Protein AF-A0A8S2RR11-F1 (afdb_monomer)

Structure (mmCIF, N/CA/C/O backbone):
data_AF-A0A8S2RR11-F1
#
_entry.id   AF-A0A8S2RR11-F1
#
loop_
_atom_site.group_PDB
_atom_site.id
_atom_site.type_symbol
_atom_site.label_atom_id
_atom_site.label_alt_id
_atom_site.label_comp_id
_atom_site.label_asym_id
_atom_site.label_entity_id
_atom_site.label_seq_id
_atom_site.pdbx_PDB_ins_code
_atom_site.Cartn_x
_atom_site.Cartn_y
_atom_site.Cartn_z
_atom_site.occupancy
_atom_site.B_iso_or_equiv
_atom_site.auth_seq_id
_atom_site.auth_comp_id
_atom_site.auth_asym_id
_atom_site.auth_atom_id
_atom_site.pdbx_PDB_model_num
ATOM 1 N N . LYS A 1 1 ? 20.156 0.792 -30.954 1.00 42.72 1 LYS A N 1
ATOM 2 C CA . LYS A 1 1 ? 20.004 1.890 -29.959 1.00 42.72 1 LYS A CA 1
ATOM 3 C C . LYS A 1 1 ? 18.724 1.820 -29.099 1.00 42.72 1 LYS A C 1
ATOM 5 O O . LYS A 1 1 ? 18.570 2.673 -28.245 1.00 42.72 1 LYS A O 1
ATOM 10 N N . LYS A 1 2 ? 17.840 0.814 -29.244 1.00 35.22 2 LYS A N 1
ATOM 11 C CA . LYS A 1 2 ? 16.659 0.629 -28.365 1.00 35.22 2 LYS A CA 1
ATOM 12 C C . LYS A 1 2 ? 16.935 -0.157 -27.069 1.00 35.22 2 LYS A C 1
ATOM 14 O O . LYS A 1 2 ? 16.093 -0.167 -26.188 1.00 35.22 2 LYS A O 1
ATOM 19 N N . GLN A 1 3 ? 18.097 -0.800 -26.960 1.00 29.73 3 GLN A N 1
ATOM 20 C CA . GLN A 1 3 ? 18.392 -1.743 -25.876 1.00 29.73 3 GLN A CA 1
ATOM 21 C C . GLN A 1 3 ? 19.057 -1.080 -24.659 1.00 29.73 3 GLN A C 1
ATOM 23 O O . GLN A 1 3 ? 18.689 -1.390 -23.538 1.00 29.73 3 GLN A O 1
ATOM 28 N N . VAL A 1 4 ? 19.922 -0.083 -24.878 1.00 40.75 4 VAL A N 1
ATOM 29 C CA . VAL A 1 4 ? 20.589 0.671 -23.793 1.00 40.75 4 VAL A CA 1
ATOM 30 C C . VAL A 1 4 ? 19.602 1.572 -23.035 1.00 40.75 4 VAL A C 1
ATOM 32 O O . VAL A 1 4 ? 19.634 1.646 -21.818 1.00 40.75 4 VAL A O 1
ATOM 35 N N . PHE A 1 5 ? 18.626 2.164 -23.735 1.00 34.09 5 PHE A N 1
ATOM 36 C CA . PHE A 1 5 ? 17.611 3.023 -23.108 1.00 34.09 5 PHE A CA 1
ATOM 37 C C . PHE A 1 5 ? 16.686 2.258 -22.146 1.00 34.09 5 PHE A C 1
ATOM 39 O O . PHE A 1 5 ? 16.088 2.858 -21.264 1.00 34.09 5 PHE A O 1
ATOM 46 N N . CYS A 1 6 ? 16.542 0.941 -22.326 1.00 37.56 6 CYS A N 1
ATOM 47 C CA . CYS A 1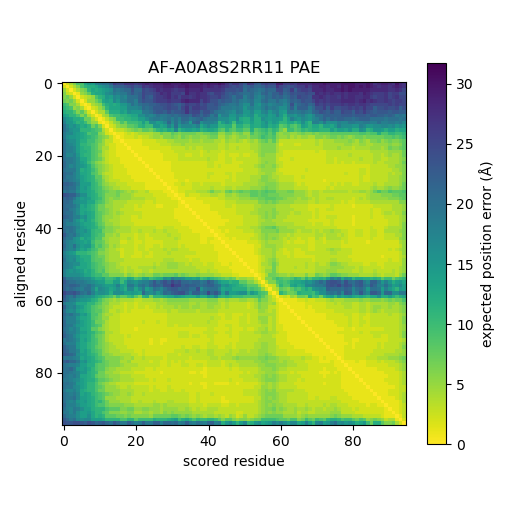 6 ? 15.672 0.118 -21.491 1.00 37.56 6 CYS A CA 1
ATOM 48 C C . CYS A 1 6 ? 16.349 -0.294 -20.174 1.00 37.56 6 CYS A C 1
ATOM 50 O O . CYS A 1 6 ? 15.646 -0.511 -19.194 1.00 37.56 6 CYS A O 1
ATOM 52 N N . GLU A 1 7 ? 17.684 -0.378 -20.143 1.00 42.00 7 GLU A N 1
ATOM 53 C CA . GLU A 1 7 ? 18.452 -0.701 -18.932 1.00 42.00 7 GLU A CA 1
ATOM 54 C C . GLU A 1 7 ? 18.602 0.531 -18.020 1.00 42.00 7 GLU A C 1
ATOM 56 O O . GLU A 1 7 ? 18.362 0.418 -16.821 1.00 42.00 7 GLU A O 1
ATOM 61 N N . ASP A 1 8 ? 18.831 1.725 -18.581 1.00 44.56 8 ASP A N 1
ATOM 62 C CA . ASP A 1 8 ? 18.872 2.979 -17.802 1.00 44.56 8 ASP A CA 1
ATOM 63 C C . ASP A 1 8 ? 17.481 3.403 -17.277 1.00 44.56 8 ASP A C 1
ATOM 65 O O . ASP A 1 8 ? 17.337 3.946 -16.178 1.00 44.56 8 ASP A O 1
ATOM 69 N N . LEU A 1 9 ? 16.414 3.128 -18.040 1.00 46.06 9 LEU A N 1
ATOM 70 C CA . LEU A 1 9 ? 15.035 3.414 -17.623 1.00 46.06 9 LEU A CA 1
ATOM 71 C C . LEU A 1 9 ? 14.577 2.492 -16.478 1.00 46.06 9 LEU A C 1
ATOM 73 O O . LEU A 1 9 ? 13.767 2.893 -15.641 1.00 46.06 9 LEU A O 1
ATOM 77 N N . HIS A 1 10 ? 15.123 1.275 -16.408 1.00 52.03 10 HIS A N 1
ATOM 78 C CA . HIS A 1 10 ? 14.782 0.263 -15.405 1.00 52.03 10 HIS A CA 1
ATOM 79 C C . HIS A 1 10 ? 15.233 0.650 -13.988 1.00 52.03 10 HIS A C 1
ATOM 81 O O . HIS A 1 10 ? 14.472 0.505 -13.024 1.00 52.03 10 HIS A O 1
ATOM 87 N N . GLU A 1 11 ? 16.427 1.229 -13.856 1.00 50.22 11 GLU A N 1
ATOM 88 C CA . GLU A 1 11 ? 16.931 1.744 -12.577 1.00 50.22 11 GLU A CA 1
ATOM 89 C C . GLU A 1 11 ? 16.163 2.993 -12.124 1.00 50.22 11 GLU A C 1
ATOM 91 O O . GLU A 1 11 ? 15.759 3.095 -10.962 1.00 50.22 11 GLU A O 1
ATOM 96 N N . CYS A 1 12 ? 15.863 3.910 -13.049 1.00 51.88 12 CYS A N 1
ATOM 97 C CA . CYS A 1 12 ? 15.132 5.139 -12.741 1.00 51.88 12 CYS A CA 1
ATOM 98 C C . CYS A 1 12 ? 13.690 4.862 -12.268 1.00 51.88 12 CYS A C 1
ATOM 100 O O . CYS A 1 12 ? 13.210 5.492 -11.319 1.00 51.88 12 CYS A O 1
ATOM 102 N N . CYS A 1 13 ? 13.017 3.872 -12.869 1.00 63.44 13 CYS A N 1
ATOM 103 C CA . CYS A 1 13 ? 11.708 3.401 -12.410 1.00 63.44 13 CYS A CA 1
ATOM 104 C C . CYS A 1 13 ? 11.765 2.849 -10.979 1.00 63.44 13 CYS A C 1
ATOM 106 O O . CYS A 1 13 ? 10.842 3.081 -10.197 1.00 63.44 13 CYS A O 1
ATOM 108 N N . SER A 1 14 ? 12.854 2.173 -10.606 1.00 66.06 14 SER A N 1
ATOM 109 C CA . SER A 1 14 ? 12.998 1.567 -9.279 1.00 66.06 14 SER A CA 1
ATOM 110 C C . SER A 1 14 ? 13.100 2.628 -8.175 1.00 66.06 14 SER A C 1
ATOM 112 O O . SER A 1 14 ? 12.408 2.529 -7.160 1.00 66.06 14 SER A O 1
ATOM 114 N N . PHE A 1 15 ? 13.874 3.701 -8.383 1.00 72.88 15 PHE A N 1
ATOM 115 C CA . PHE A 1 15 ? 13.948 4.818 -7.428 1.00 72.88 15 PHE A CA 1
ATOM 116 C C . PHE A 1 15 ? 12.629 5.590 -7.309 1.00 72.88 15 PHE A C 1
ATOM 118 O O . PHE A 1 15 ? 12.227 5.944 -6.198 1.00 72.88 15 PHE A O 1
ATOM 125 N N . ALA A 1 16 ? 11.927 5.810 -8.424 1.00 77.81 16 ALA A N 1
ATOM 126 C CA . ALA A 1 16 ? 10.614 6.450 -8.414 1.00 77.81 16 ALA A CA 1
ATOM 127 C C . ALA A 1 16 ? 9.579 5.620 -7.631 1.00 77.81 16 ALA A C 1
ATOM 129 O O . ALA A 1 16 ? 8.846 6.170 -6.808 1.00 77.81 16 ALA A O 1
ATOM 130 N N . CYS A 1 17 ? 9.575 4.293 -7.808 1.00 81.94 17 CYS A N 1
ATOM 131 C CA . CYS A 1 17 ? 8.702 3.388 -7.056 1.00 81.94 17 CYS A CA 1
ATOM 132 C C . CYS A 1 17 ? 9.002 3.413 -5.553 1.00 81.94 17 CYS A C 1
ATOM 134 O O . CYS A 1 17 ? 8.085 3.490 -4.738 1.00 81.94 17 CYS A O 1
ATOM 136 N N . LEU A 1 18 ? 10.282 3.409 -5.171 1.00 84.94 18 LEU A N 1
ATOM 137 C CA . LEU A 1 18 ? 10.685 3.534 -3.767 1.00 84.94 18 LEU A CA 1
ATOM 138 C C . LEU A 1 18 ? 10.249 4.877 -3.167 1.00 84.94 18 LEU A C 1
ATOM 140 O O . LEU A 1 18 ? 9.784 4.919 -2.028 1.00 84.94 18 LEU A O 1
ATOM 144 N N . GLY A 1 19 ? 10.367 5.967 -3.927 1.00 87.00 19 GLY A N 1
ATOM 145 C CA . GLY A 1 19 ? 9.862 7.282 -3.536 1.00 87.00 19 GLY A CA 1
ATOM 146 C C . GLY A 1 19 ? 8.349 7.275 -3.310 1.00 87.00 19 GLY A C 1
ATOM 147 O O . GLY A 1 19 ? 7.885 7.734 -2.267 1.00 87.00 19 GLY A O 1
ATOM 148 N N . ALA A 1 20 ? 7.593 6.685 -4.238 1.00 87.75 20 ALA A N 1
ATOM 149 C CA . ALA A 1 20 ? 6.144 6.548 -4.132 1.00 87.75 20 ALA A CA 1
ATOM 150 C C . ALA A 1 20 ? 5.723 5.701 -2.918 1.00 87.75 20 ALA A C 1
ATOM 152 O O . ALA A 1 20 ? 4.843 6.118 -2.171 1.00 87.75 20 ALA A O 1
ATOM 153 N N . LEU A 1 21 ? 6.388 4.569 -2.657 1.00 90.25 21 LEU A N 1
ATOM 154 C CA . LEU A 1 21 ? 6.129 3.728 -1.479 1.00 90.25 21 LEU A CA 1
ATOM 155 C C . LEU A 1 21 ? 6.387 4.478 -0.168 1.00 90.25 21 LEU A C 1
ATOM 157 O O . LEU A 1 21 ? 5.569 4.437 0.752 1.00 90.25 21 LEU A O 1
ATOM 161 N N . ARG A 1 22 ? 7.503 5.214 -0.087 1.00 90.31 22 ARG A N 1
ATOM 162 C CA . ARG A 1 22 ? 7.833 6.045 1.082 1.00 90.31 22 ARG A CA 1
ATOM 163 C C . ARG A 1 22 ? 6.810 7.155 1.286 1.00 90.31 22 ARG A C 1
ATOM 165 O O . ARG A 1 22 ? 6.415 7.412 2.421 1.00 90.31 22 ARG A O 1
ATOM 172 N N . PHE A 1 23 ? 6.380 7.800 0.205 1.00 90.38 23 PHE A N 1
ATOM 173 C CA . PHE A 1 23 ? 5.347 8.826 0.253 1.00 90.38 23 PHE A CA 1
ATOM 174 C C . PHE A 1 23 ? 4.012 8.243 0.725 1.00 90.38 23 PHE A C 1
ATOM 176 O O . PHE A 1 23 ? 3.423 8.759 1.672 1.00 90.38 23 PHE A O 1
ATOM 183 N N . LEU A 1 24 ? 3.588 7.116 0.152 1.00 91.31 24 LEU A N 1
ATOM 184 C CA . LEU A 1 24 ? 2.360 6.426 0.533 1.00 91.31 24 LEU A CA 1
ATOM 185 C C . LEU A 1 24 ? 2.373 6.041 2.017 1.00 91.31 24 LEU A C 1
ATOM 187 O O . LEU A 1 24 ? 1.412 6.323 2.725 1.00 91.31 24 LEU A O 1
ATOM 191 N N . ARG A 1 25 ? 3.497 5.519 2.528 1.00 93.00 25 ARG A N 1
ATOM 192 C CA . ARG A 1 25 ? 3.677 5.246 3.964 1.00 93.00 25 ARG A CA 1
ATOM 193 C C . ARG A 1 25 ? 3.448 6.493 4.820 1.00 93.00 25 ARG A C 1
ATOM 195 O O . ARG A 1 25 ? 2.791 6.411 5.854 1.00 93.00 25 ARG A O 1
ATOM 202 N N . LYS A 1 26 ? 3.992 7.647 4.415 1.00 93.81 26 LYS A N 1
ATOM 203 C CA . LYS A 1 26 ? 3.804 8.907 5.151 1.00 93.81 26 LYS A CA 1
ATOM 204 C C . LYS A 1 26 ? 2.343 9.341 5.164 1.00 93.81 26 LYS A C 1
ATOM 206 O O . LYS A 1 26 ? 1.877 9.742 6.222 1.00 93.81 26 LYS A O 1
ATOM 211 N N . ILE A 1 27 ? 1.638 9.208 4.041 1.00 92.56 27 ILE A N 1
ATOM 212 C CA . ILE A 1 27 ? 0.209 9.527 3.943 1.00 92.56 27 ILE A CA 1
ATOM 213 C C . ILE A 1 27 ? -0.628 8.610 4.838 1.00 92.56 27 ILE A C 1
ATOM 215 O O . ILE A 1 27 ? -1.422 9.108 5.628 1.00 92.56 27 ILE A O 1
ATOM 219 N N . VAL A 1 28 ? -0.403 7.293 4.790 1.00 92.06 28 VAL A N 1
ATOM 220 C CA . VAL A 1 28 ? -1.094 6.340 5.680 1.00 92.06 28 VAL A CA 1
ATOM 221 C C . VAL A 1 28 ? -0.820 6.672 7.153 1.00 92.06 28 VAL A C 1
ATOM 223 O O . VAL A 1 28 ? -1.725 6.627 7.983 1.00 92.06 28 VAL A O 1
ATOM 226 N N . GLY A 1 29 ? 0.407 7.091 7.481 1.00 92.06 29 GLY A N 1
ATOM 227 C CA . GLY A 1 29 ? 0.793 7.497 8.834 1.00 92.06 29 GLY A CA 1
ATOM 228 C C . GLY A 1 29 ? 0.134 8.780 9.350 1.00 92.06 29 GLY A C 1
ATOM 229 O O . GLY A 1 29 ? 0.224 9.047 10.546 1.00 92.06 29 GLY A O 1
ATOM 230 N N . LEU A 1 30 ? -0.549 9.555 8.496 1.00 91.88 30 LEU A N 1
ATOM 231 C CA . LEU A 1 30 ? -1.379 10.686 8.933 1.00 91.88 30 LEU A CA 1
ATOM 232 C C . LEU A 1 30 ? -2.680 10.228 9.609 1.00 91.88 30 LEU A C 1
ATOM 234 O O . LEU A 1 30 ? -3.318 11.038 10.275 1.00 91.88 30 LEU A O 1
ATOM 238 N N . LYS A 1 31 ? -3.060 8.949 9.456 1.00 85.31 31 LYS A N 1
ATOM 239 C CA . LYS A 1 31 ? -4.268 8.339 10.044 1.00 85.31 31 LYS A CA 1
ATOM 240 C C . LYS A 1 31 ? -5.574 9.057 9.685 1.00 85.31 31 LYS A C 1
ATOM 242 O O . LYS A 1 31 ? -6.548 8.985 10.428 1.00 85.31 31 LYS A O 1
ATOM 247 N N . ASP A 1 32 ? -5.601 9.728 8.538 1.00 91.38 32 ASP A N 1
ATOM 248 C CA . ASP A 1 32 ? -6.788 10.409 8.028 1.00 91.38 32 ASP A CA 1
ATOM 249 C C . ASP A 1 32 ? -7.561 9.481 7.080 1.00 91.38 32 ASP A C 1
ATOM 251 O O . ASP A 1 32 ? -7.032 8.976 6.082 1.00 91.38 32 ASP A O 1
ATOM 255 N N . GLU A 1 33 ? -8.836 9.268 7.385 1.00 90.69 33 GLU A N 1
ATOM 256 C CA . GLU A 1 33 ? -9.730 8.426 6.595 1.00 90.69 33 GLU A CA 1
ATOM 257 C C . GLU A 1 33 ? -9.925 8.946 5.163 1.00 90.69 33 GLU A C 1
ATOM 259 O O . GLU A 1 33 ? -10.004 8.151 4.225 1.00 90.69 33 GLU A O 1
ATOM 264 N N . GLN A 1 34 ? -9.919 10.264 4.955 1.00 92.38 34 GLN A N 1
ATOM 265 C CA . GLN A 1 34 ? -10.110 10.867 3.635 1.00 92.38 34 GLN A CA 1
ATOM 266 C C . GLN A 1 34 ? -8.954 10.524 2.695 1.00 92.38 34 GLN A C 1
ATOM 268 O O . GLN A 1 34 ? -9.178 10.269 1.507 1.00 92.38 34 GLN A O 1
ATOM 273 N N . TYR A 1 35 ? -7.726 10.451 3.218 1.00 93.06 35 TYR A N 1
ATOM 274 C CA . TYR A 1 35 ? -6.577 9.999 2.435 1.00 93.06 35 TYR A CA 1
ATOM 275 C C . TYR A 1 35 ? -6.653 8.503 2.130 1.00 93.06 35 TYR A C 1
ATOM 277 O O . TYR A 1 35 ? -6.381 8.108 0.997 1.00 93.06 35 TYR A O 1
ATOM 285 N N . ASN A 1 36 ? -7.092 7.675 3.081 1.00 92.44 36 ASN A N 1
ATOM 286 C CA . ASN A 1 36 ? -7.283 6.241 2.842 1.00 92.44 36 ASN A CA 1
ATOM 287 C C . ASN A 1 36 ? -8.333 5.988 1.748 1.00 92.44 36 ASN A C 1
ATOM 289 O O . ASN A 1 36 ? -8.104 5.206 0.824 1.00 92.44 36 ASN A O 1
ATOM 293 N N . LEU A 1 37 ? -9.451 6.714 1.789 1.00 93.81 37 LEU A N 1
ATOM 294 C CA . LEU A 1 37 ? -10.473 6.672 0.745 1.00 93.81 37 LEU A CA 1
ATOM 295 C C . LEU A 1 37 ? -9.940 7.172 -0.599 1.00 93.81 37 LEU A C 1
ATOM 297 O O . LEU A 1 37 ? -10.279 6.604 -1.634 1.00 93.81 37 LEU A O 1
ATOM 301 N N . ALA A 1 38 ? -9.100 8.209 -0.610 1.00 93.19 38 ALA A N 1
ATOM 302 C CA . ALA A 1 38 ? -8.472 8.698 -1.834 1.00 93.19 38 ALA A CA 1
ATOM 303 C C . ALA A 1 38 ? -7.510 7.667 -2.446 1.00 93.19 38 ALA A C 1
ATOM 305 O O . ALA A 1 38 ? -7.497 7.515 -3.667 1.00 93.19 38 ALA A O 1
ATOM 306 N N . ILE A 1 39 ? -6.754 6.932 -1.622 1.00 92.06 39 ILE A N 1
ATOM 307 C CA . ILE A 1 39 ? -5.874 5.840 -2.070 1.00 92.06 39 ILE A CA 1
ATOM 308 C C . ILE A 1 39 ? -6.686 4.754 -2.782 1.00 92.06 39 ILE A C 1
ATOM 310 O O . ILE A 1 39 ? -6.308 4.327 -3.873 1.00 92.06 39 ILE A O 1
ATOM 314 N N . VAL A 1 40 ? -7.815 4.350 -2.191 1.00 94.00 40 VAL A N 1
ATOM 315 C CA . VAL A 1 40 ? -8.731 3.347 -2.755 1.00 94.00 40 VAL A CA 1
ATOM 316 C C . VAL A 1 40 ? -9.383 3.852 -4.042 1.00 94.00 40 VAL A C 1
ATOM 318 O O . VAL A 1 40 ? -9.312 3.194 -5.077 1.00 94.00 40 VAL A O 1
ATOM 321 N N . ARG A 1 41 ? -9.986 5.047 -4.007 1.00 93.44 41 ARG A N 1
ATOM 322 C CA . ARG A 1 41 ? -10.719 5.632 -5.145 1.00 93.44 41 ARG A CA 1
ATOM 323 C C . ARG A 1 41 ? -9.843 5.825 -6.375 1.00 93.44 41 ARG A C 1
ATOM 325 O O . ARG A 1 41 ? -10.301 5.587 -7.486 1.00 93.44 41 ARG A O 1
ATOM 332 N N . ASN A 1 42 ? -8.604 6.268 -6.176 1.00 92.19 42 ASN A N 1
ATOM 333 C CA . ASN A 1 42 ? -7.670 6.529 -7.268 1.00 92.19 42 ASN A CA 1
ATOM 334 C C . ASN A 1 42 ? -6.755 5.338 -7.579 1.00 92.19 42 ASN A C 1
ATOM 336 O O . ASN A 1 42 ? -5.869 5.462 -8.422 1.00 92.19 42 ASN A O 1
ATOM 340 N N . ASN A 1 43 ? -6.948 4.206 -6.898 1.00 91.00 43 ASN A N 1
ATOM 341 C CA . ASN A 1 43 ? -6.194 2.979 -7.103 1.00 91.00 43 ASN A CA 1
ATOM 342 C C . ASN A 1 43 ? -4.664 3.174 -7.083 1.00 91.00 43 ASN A C 1
ATOM 344 O O . ASN A 1 43 ? -3.937 2.763 -7.989 1.00 91.00 43 ASN A O 1
ATOM 348 N N . TYR A 1 44 ? -4.144 3.820 -6.037 1.00 89.38 44 TYR A N 1
ATOM 349 C CA . TYR A 1 44 ? -2.708 4.126 -5.966 1.00 89.38 44 TYR A CA 1
ATOM 350 C C . TYR A 1 44 ? -1.812 2.893 -5.768 1.00 89.38 44 TYR A C 1
ATOM 352 O O . TYR A 1 44 ? -0.602 2.986 -5.970 1.00 89.38 44 TYR A O 1
ATOM 360 N N . PHE A 1 45 ? -2.383 1.733 -5.431 1.00 90.00 45 PHE A N 1
ATOM 361 C CA . PHE A 1 45 ? -1.645 0.471 -5.358 1.00 90.00 45 PHE A CA 1
ATOM 362 C C . PHE A 1 45 ? -1.377 -0.158 -6.733 1.00 90.00 45 PHE A C 1
ATOM 364 O O . PHE A 1 45 ? -0.335 -0.792 -6.893 1.00 90.00 45 PHE A O 1
ATOM 371 N N . ALA A 1 46 ? -2.231 0.058 -7.741 1.00 89.56 46 ALA A N 1
ATOM 372 C CA . ALA A 1 46 ? -2.040 -0.496 -9.086 1.00 89.56 46 ALA A CA 1
ATOM 373 C C . ALA A 1 46 ? -0.649 -0.234 -9.699 1.00 89.56 46 ALA A C 1
ATOM 375 O O . ALA A 1 46 ? 0.027 -1.206 -10.035 1.00 89.56 46 ALA A O 1
ATOM 376 N N 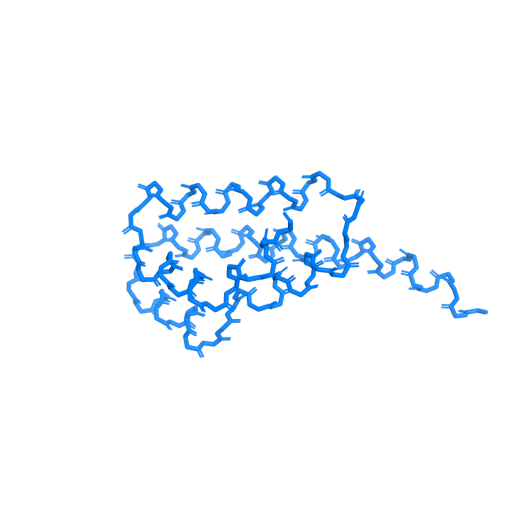. PRO A 1 47 ? -0.142 1.015 -9.789 1.00 86.25 47 PRO A N 1
ATOM 377 C CA . PRO A 1 47 ? 1.169 1.266 -10.393 1.00 86.25 47 PRO A CA 1
ATOM 378 C C . PRO A 1 47 ? 2.326 0.615 -9.620 1.00 86.25 47 PRO A C 1
ATOM 380 O O . PRO A 1 47 ? 3.352 0.272 -10.212 1.00 86.25 47 PRO A O 1
ATOM 383 N N . ILE A 1 48 ? 2.168 0.411 -8.308 1.00 84.62 48 ILE A N 1
ATOM 384 C CA . ILE A 1 48 ? 3.148 -0.286 -7.468 1.00 84.62 48 ILE A CA 1
ATOM 385 C C . ILE A 1 48 ? 3.148 -1.782 -7.806 1.00 84.62 48 ILE A C 1
ATOM 387 O O . ILE A 1 48 ? 4.214 -2.363 -8.011 1.00 84.62 48 ILE A O 1
ATOM 391 N N . VAL A 1 49 ? 1.966 -2.396 -7.903 1.00 86.75 49 VAL A N 1
ATOM 392 C CA . VAL A 1 49 ? 1.813 -3.819 -8.242 1.00 86.75 49 VAL A CA 1
ATOM 393 C C . VAL A 1 49 ? 2.253 -4.097 -9.678 1.00 86.75 49 VAL A C 1
ATOM 395 O O . VAL A 1 49 ? 2.957 -5.073 -9.922 1.00 86.75 49 VAL A O 1
ATOM 398 N N . ASP A 1 50 ? 1.936 -3.227 -10.632 1.00 85.00 50 ASP A N 1
ATOM 399 C CA . ASP A 1 50 ? 2.403 -3.363 -12.016 1.00 85.00 50 ASP A CA 1
ATOM 400 C C . ASP A 1 50 ? 3.927 -3.271 -12.110 1.00 85.00 50 ASP A C 1
ATOM 402 O O . ASP A 1 50 ? 4.566 -4.086 -12.782 1.00 85.00 50 ASP A O 1
ATOM 406 N N . SER A 1 51 ? 4.526 -2.346 -11.357 1.00 79.31 51 SER A N 1
ATOM 407 C CA . SER A 1 51 ? 5.980 -2.252 -11.236 1.00 79.31 51 SER A CA 1
ATOM 408 C C . SER A 1 51 ? 6.571 -3.501 -10.584 1.00 79.31 51 SER A C 1
ATOM 410 O O . SER A 1 51 ? 7.609 -3.984 -11.024 1.00 79.31 51 SER A O 1
ATOM 412 N N . PHE A 1 52 ? 5.917 -4.084 -9.582 1.00 78.62 52 PHE A N 1
ATOM 413 C CA . PHE A 1 52 ? 6.346 -5.352 -8.991 1.00 78.62 52 PHE A CA 1
ATOM 414 C C . PHE A 1 52 ? 6.301 -6.503 -10.017 1.00 78.62 52 PHE A C 1
ATOM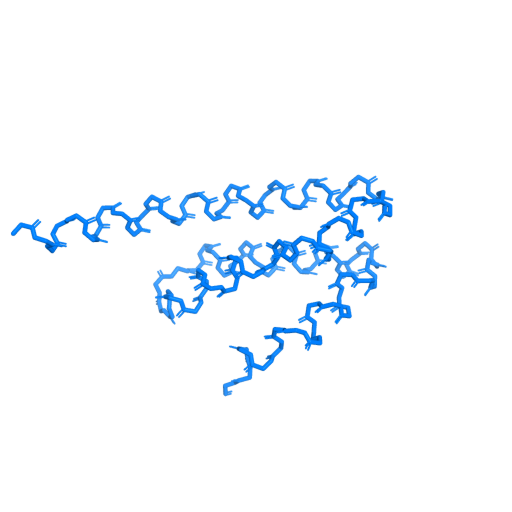 416 O O . PHE A 1 52 ? 7.298 -7.204 -10.211 1.00 78.62 52 PHE A O 1
ATOM 423 N N . LYS A 1 53 ? 5.193 -6.644 -10.758 1.00 80.00 53 LYS A N 1
ATOM 424 C CA . LYS A 1 53 ? 4.994 -7.685 -11.785 1.00 80.00 53 LYS A CA 1
ATOM 425 C C . LYS A 1 53 ? 5.973 -7.577 -12.948 1.00 80.00 53 LYS A C 1
ATOM 427 O O . LYS A 1 53 ? 6.433 -8.602 -13.448 1.00 80.00 53 LYS A O 1
ATOM 432 N N . ALA A 1 54 ? 6.310 -6.362 -13.374 1.00 76.50 54 ALA A N 1
ATOM 433 C CA . ALA A 1 54 ? 7.288 -6.132 -14.435 1.00 76.50 54 ALA A CA 1
ATOM 434 C C . ALA A 1 54 ? 8.708 -6.583 -14.039 1.00 76.50 54 ALA A C 1
ATOM 436 O O . ALA A 1 54 ? 9.541 -6.849 -14.903 1.00 76.50 54 ALA A O 1
ATOM 437 N N . ASN A 1 55 ? 8.985 -6.713 -12.737 1.00 69.81 55 ASN A N 1
ATOM 438 C CA . ASN A 1 55 ? 10.339 -6.783 -12.189 1.00 69.81 55 ASN A CA 1
ATOM 439 C C . ASN A 1 55 ? 10.649 -8.092 -11.439 1.00 69.81 55 ASN A C 1
ATOM 441 O O . ASN A 1 55 ? 11.464 -8.099 -10.515 1.00 69.81 55 ASN A O 1
ATOM 445 N N . LYS A 1 56 ? 10.055 -9.212 -11.889 1.00 59.06 56 LYS A N 1
ATOM 446 C CA . LYS A 1 56 ? 9.935 -10.530 -11.216 1.00 59.06 56 LYS A CA 1
ATOM 447 C C . LYS A 1 56 ? 11.160 -11.145 -10.505 1.00 59.06 56 LYS A C 1
ATOM 449 O O . LYS A 1 56 ? 10.970 -12.142 -9.817 1.00 59.06 56 LYS A O 1
ATOM 454 N N . ARG A 1 57 ? 12.404 -10.662 -10.645 1.00 55.31 57 ARG A N 1
ATOM 455 C CA . ARG A 1 57 ? 13.587 -11.358 -10.076 1.00 55.31 57 ARG A CA 1
ATOM 456 C C . ARG A 1 57 ? 14.773 -10.514 -9.589 1.00 55.31 57 ARG A C 1
ATOM 458 O O . ARG A 1 57 ? 15.745 -11.117 -9.145 1.00 55.31 57 ARG A O 1
ATOM 465 N N . ARG A 1 58 ? 14.765 -9.175 -9.670 1.00 60.47 58 ARG A N 1
ATOM 466 C CA . ARG A 1 58 ? 16.022 -8.400 -9.512 1.00 60.47 58 ARG A CA 1
ATOM 467 C C . ARG A 1 58 ? 16.157 -7.492 -8.288 1.00 60.47 58 ARG A C 1
ATOM 469 O O . ARG A 1 58 ? 17.289 -7.128 -7.989 1.00 60.47 58 ARG A O 1
ATOM 476 N N . TYR A 1 59 ? 15.096 -7.178 -7.537 1.00 64.50 59 TYR A N 1
ATOM 477 C CA . TYR A 1 59 ? 15.214 -6.186 -6.457 1.00 64.50 59 TYR A CA 1
ATOM 478 C C . TYR A 1 59 ? 14.644 -6.643 -5.117 1.00 64.50 59 TYR A C 1
ATOM 480 O O . TYR A 1 59 ? 13.448 -6.561 -4.851 1.00 64.50 59 TYR A O 1
ATOM 488 N N . ASN A 1 60 ? 15.563 -7.025 -4.231 1.00 70.12 60 ASN A N 1
ATOM 489 C CA . ASN A 1 60 ? 15.331 -7.133 -2.794 1.00 70.12 60 ASN A CA 1
ATOM 490 C C . ASN A 1 60 ? 14.789 -5.821 -2.202 1.00 70.12 60 ASN A C 1
ATOM 492 O O . ASN A 1 60 ? 13.906 -5.865 -1.362 1.00 70.12 60 ASN A O 1
ATOM 496 N N . LEU A 1 61 ? 15.255 -4.661 -2.669 1.00 80.69 61 LEU A N 1
ATOM 497 C CA . LEU A 1 61 ? 14.919 -3.373 -2.068 1.00 80.69 61 LEU A CA 1
ATOM 498 C C . LEU A 1 61 ? 13.456 -2.966 -2.287 1.00 80.69 61 LEU A C 1
ATOM 500 O O . LEU A 1 61 ? 12.815 -2.512 -1.343 1.00 80.69 61 LEU A O 1
ATOM 504 N N . LEU A 1 62 ? 12.919 -3.140 -3.502 1.00 80.12 62 LEU A N 1
ATOM 505 C CA . LEU A 1 62 ? 11.509 -2.845 -3.783 1.00 80.12 62 LEU A CA 1
ATOM 506 C C . LEU A 1 62 ? 10.594 -3.802 -3.013 1.00 80.12 62 LEU A C 1
ATOM 508 O O . LEU A 1 62 ? 9.627 -3.358 -2.401 1.00 80.12 62 LEU A O 1
ATOM 512 N N . ASN A 1 63 ? 10.944 -5.091 -2.986 1.00 82.38 63 ASN A N 1
ATOM 513 C CA . ASN A 1 63 ? 10.204 -6.098 -2.231 1.00 82.38 63 ASN A CA 1
ATOM 514 C C . ASN A 1 63 ? 10.221 -5.787 -0.731 1.00 82.38 63 ASN A C 1
ATOM 516 O O . ASN A 1 63 ? 9.169 -5.781 -0.101 1.00 82.38 63 ASN A O 1
ATOM 520 N N . SER A 1 64 ? 11.388 -5.456 -0.173 1.00 86.56 64 SER A N 1
ATOM 521 C CA . SER A 1 64 ? 11.517 -5.050 1.226 1.00 86.56 64 SER A CA 1
ATOM 522 C C . SER A 1 64 ? 10.694 -3.800 1.531 1.00 86.56 64 SER A C 1
ATOM 524 O O . SER A 1 64 ? 9.994 -3.783 2.535 1.00 86.56 64 SER A O 1
ATOM 526 N N . ALA A 1 65 ? 10.713 -2.782 0.665 1.00 88.38 65 ALA A N 1
ATOM 527 C CA . ALA A 1 65 ? 9.920 -1.566 0.857 1.00 88.38 65 ALA A CA 1
ATOM 528 C C . ALA A 1 65 ? 8.404 -1.824 0.774 1.00 88.38 65 ALA A C 1
ATOM 530 O O . ALA A 1 65 ? 7.628 -1.201 1.498 1.00 88.38 65 ALA A O 1
ATOM 531 N N . LEU A 1 66 ? 7.977 -2.746 -0.093 1.00 87.81 66 LEU A N 1
ATOM 532 C CA . LEU A 1 66 ? 6.581 -3.156 -0.209 1.00 87.81 66 LEU A CA 1
ATOM 533 C C . LEU A 1 66 ? 6.119 -3.911 1.047 1.00 87.81 66 LEU A C 1
ATOM 535 O O . LEU A 1 66 ? 5.071 -3.587 1.602 1.00 87.81 66 LEU A O 1
ATOM 539 N N . ILE A 1 67 ? 6.926 -4.864 1.528 1.00 88.69 67 ILE A N 1
ATOM 540 C CA . ILE A 1 67 ? 6.676 -5.585 2.785 1.00 88.69 67 ILE A CA 1
ATOM 541 C C . ILE A 1 67 ? 6.602 -4.593 3.951 1.00 88.69 67 ILE A C 1
ATOM 543 O O . ILE A 1 67 ? 5.635 -4.619 4.704 1.00 88.69 67 ILE A O 1
ATOM 547 N N . GLU A 1 68 ? 7.558 -3.666 4.055 1.00 91.06 68 GLU A N 1
ATOM 548 C CA . GLU A 1 68 ? 7.594 -2.649 5.112 1.00 91.06 68 GLU A CA 1
ATOM 549 C C . GLU A 1 68 ? 6.339 -1.756 5.104 1.00 91.06 68 GLU A C 1
ATOM 551 O O . GLU A 1 68 ? 5.836 -1.368 6.162 1.00 91.06 68 GLU A O 1
ATOM 556 N N . LEU A 1 69 ? 5.809 -1.422 3.919 1.00 91.88 69 LEU A N 1
ATOM 557 C CA . LEU A 1 69 ? 4.555 -0.680 3.779 1.00 91.88 69 LEU A CA 1
ATOM 558 C C . LEU A 1 69 ? 3.357 -1.498 4.278 1.00 91.88 69 LEU A C 1
ATOM 560 O O . LEU A 1 69 ? 2.540 -0.970 5.032 1.00 91.88 69 LEU A O 1
ATOM 564 N N . PHE A 1 70 ? 3.238 -2.767 3.885 1.00 90.62 70 PHE A N 1
ATOM 565 C CA . PHE A 1 70 ? 2.121 -3.609 4.324 1.00 90.62 70 PHE A CA 1
ATOM 566 C C . PHE A 1 70 ? 2.186 -3.952 5.808 1.00 90.62 70 PHE A C 1
A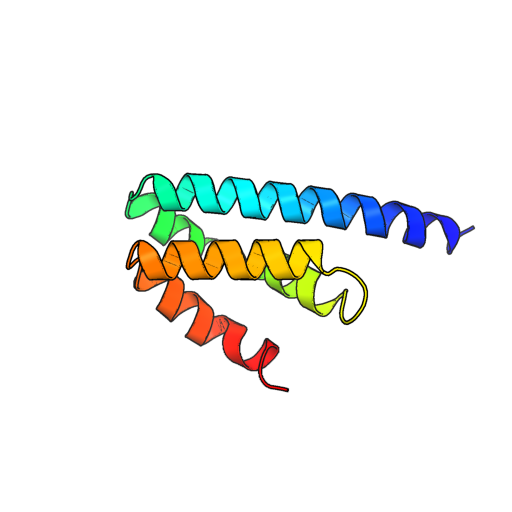TOM 568 O O . PHE A 1 70 ? 1.153 -3.956 6.476 1.00 90.62 70 PHE A O 1
ATOM 575 N N . GLU A 1 71 ? 3.380 -4.172 6.356 1.00 93.12 71 GLU A N 1
ATOM 576 C CA . GLU A 1 71 ? 3.567 -4.315 7.798 1.00 93.12 71 GLU A CA 1
ATOM 577 C C . GLU A 1 71 ? 3.116 -3.064 8.545 1.00 93.12 71 GLU A C 1
ATOM 579 O O . GLU A 1 71 ? 2.436 -3.183 9.562 1.00 93.12 71 GLU A O 1
ATOM 584 N N . PHE A 1 72 ? 3.429 -1.876 8.020 1.00 94.06 72 PHE A N 1
ATOM 585 C CA . PHE A 1 72 ? 2.969 -0.617 8.593 1.00 94.06 72 PHE A CA 1
ATOM 586 C C . PHE A 1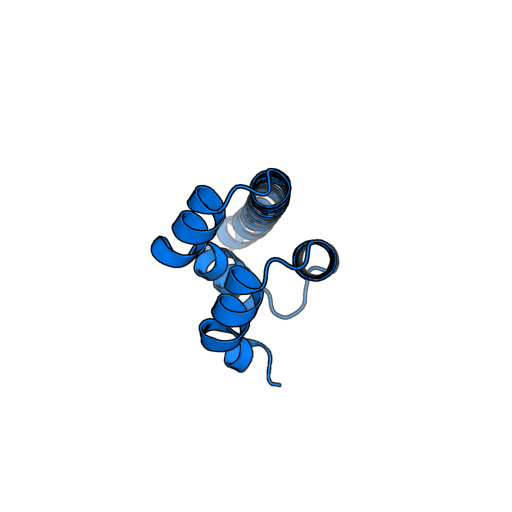 72 ? 1.443 -0.481 8.536 1.00 94.06 72 PHE A C 1
ATOM 588 O O . PHE A 1 72 ? 0.823 -0.225 9.562 1.00 94.06 72 PHE A O 1
ATOM 595 N N . ILE A 1 73 ? 0.823 -0.725 7.377 1.00 93.31 73 ILE A N 1
ATOM 596 C CA . ILE A 1 73 ? -0.643 -0.690 7.215 1.00 93.31 73 ILE A CA 1
ATOM 597 C C . ILE A 1 73 ? -1.327 -1.662 8.190 1.00 93.31 73 ILE A C 1
ATOM 599 O O . ILE A 1 73 ? -2.330 -1.311 8.812 1.00 93.31 73 ILE A O 1
ATOM 603 N N . ARG A 1 74 ? -0.773 -2.873 8.345 1.00 93.25 74 ARG A N 1
ATOM 604 C CA . ARG A 1 74 ? -1.266 -3.889 9.284 1.00 93.25 74 ARG A CA 1
ATOM 605 C C . ARG A 1 74 ? -1.090 -3.461 10.739 1.00 93.25 74 ARG A C 1
ATOM 607 O O . ARG A 1 74 ? -1.987 -3.686 11.541 1.00 93.25 74 ARG A O 1
ATOM 614 N N . HIS A 1 75 ? 0.058 -2.883 11.088 1.00 94.25 75 HIS A N 1
ATOM 615 C CA . HIS A 1 75 ? 0.345 -2.419 12.446 1.00 94.25 75 HIS A CA 1
ATOM 616 C C . HIS A 1 75 ? -0.565 -1.259 12.862 1.00 94.25 75 HIS A C 1
ATOM 618 O O . HIS A 1 75 ? -1.040 -1.232 13.992 1.00 94.25 75 HIS A O 1
A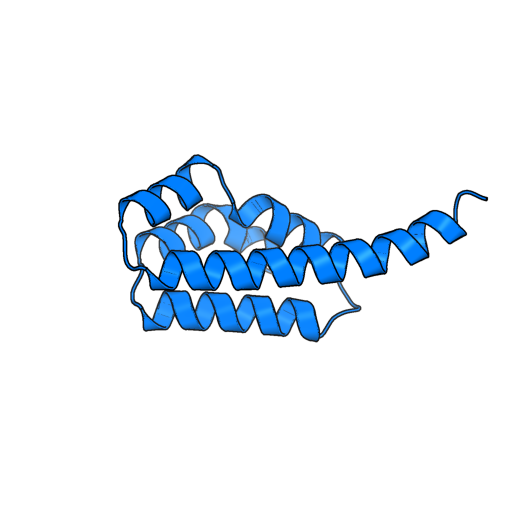TOM 624 N N . GLU A 1 76 ? -0.846 -0.343 11.937 1.00 92.31 76 GLU A N 1
ATOM 625 C CA . GLU A 1 76 ? -1.747 0.794 12.145 1.00 92.31 76 GLU A CA 1
ATOM 626 C C . GLU A 1 76 ? -3.243 0.420 12.038 1.00 92.31 76 GLU A C 1
ATOM 628 O O . GLU A 1 76 ? -4.098 1.294 12.151 1.00 92.31 76 GLU A O 1
ATOM 633 N N . ASP A 1 77 ? -3.566 -0.863 11.821 1.00 92.19 77 ASP A N 1
ATOM 634 C CA . ASP A 1 77 ? -4.926 -1.415 11.683 1.00 92.19 77 ASP A CA 1
ATOM 635 C C . ASP A 1 77 ? -5.806 -0.677 10.651 1.00 92.19 77 ASP A C 1
ATOM 637 O O . ASP A 1 77 ? -7.012 -0.484 10.830 1.00 92.19 77 ASP A O 1
ATOM 641 N N . VAL A 1 78 ? -5.216 -0.265 9.521 1.00 93.88 78 VAL A N 1
ATOM 642 C CA . VAL A 1 78 ? -5.941 0.451 8.456 1.00 93.88 78 VAL A CA 1
ATOM 643 C C . VAL A 1 78 ? -6.691 -0.543 7.557 1.00 93.88 78 VAL A C 1
ATOM 645 O O . VAL A 1 78 ? -6.339 -0.776 6.398 1.00 93.88 78 VAL A O 1
ATOM 648 N N . LYS A 1 79 ? -7.754 -1.145 8.105 1.00 92.25 79 LYS A N 1
ATOM 649 C CA . LYS A 1 79 ? -8.515 -2.259 7.498 1.00 92.25 79 LYS A CA 1
ATOM 650 C C . LYS A 1 79 ? -9.016 -1.988 6.086 1.00 92.25 79 LYS A C 1
ATOM 652 O O . LYS A 1 79 ? -8.995 -2.891 5.259 1.00 92.25 79 LYS A O 1
ATOM 657 N N . ILE A 1 80 ? -9.432 -0.755 5.794 1.00 94.31 80 ILE A N 1
ATOM 658 C CA . ILE A 1 80 ? -9.925 -0.390 4.460 1.00 94.31 80 ILE A CA 1
ATOM 659 C C . ILE A 1 80 ? -8.864 -0.616 3.376 1.00 94.31 80 ILE A C 1
ATOM 661 O O . ILE A 1 80 ? -9.184 -1.125 2.308 1.00 94.31 80 ILE A O 1
ATOM 665 N N . LEU A 1 81 ? -7.597 -0.299 3.664 1.00 94.06 8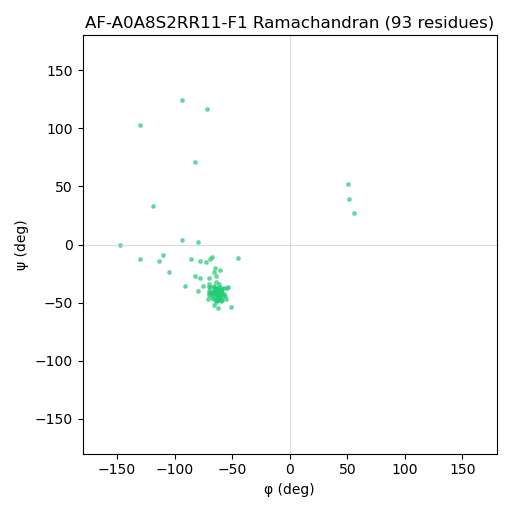1 LEU A N 1
ATOM 666 C CA . LEU A 1 81 ? -6.502 -0.488 2.716 1.00 94.06 81 LEU A CA 1
ATOM 667 C C . LEU A 1 81 ? -6.112 -1.962 2.598 1.00 94.06 81 LEU A C 1
ATOM 669 O O . LEU A 1 81 ? -5.795 -2.411 1.501 1.00 94.06 81 LEU A O 1
ATOM 673 N N . ILE A 1 82 ? -6.169 -2.714 3.704 1.00 93.00 82 ILE A N 1
ATOM 674 C CA . ILE A 1 82 ? -5.916 -4.162 3.710 1.00 93.00 82 ILE A CA 1
ATOM 675 C C . ILE A 1 82 ? -6.953 -4.876 2.843 1.00 93.00 82 ILE A C 1
ATOM 677 O O . ILE A 1 82 ? -6.579 -5.584 1.913 1.00 93.00 82 ILE A O 1
ATOM 681 N N . ASN A 1 83 ? -8.241 -4.652 3.115 1.00 94.38 83 ASN A N 1
ATOM 682 C CA . ASN A 1 83 ? -9.336 -5.280 2.377 1.00 94.38 83 ASN A CA 1
ATOM 683 C C . ASN A 1 83 ? -9.264 -4.914 0.897 1.00 94.38 83 ASN A C 1
ATOM 685 O O . ASN A 1 83 ? -9.258 -5.801 0.049 1.00 94.38 83 ASN A O 1
ATOM 689 N N . TYR A 1 84 ? -9.09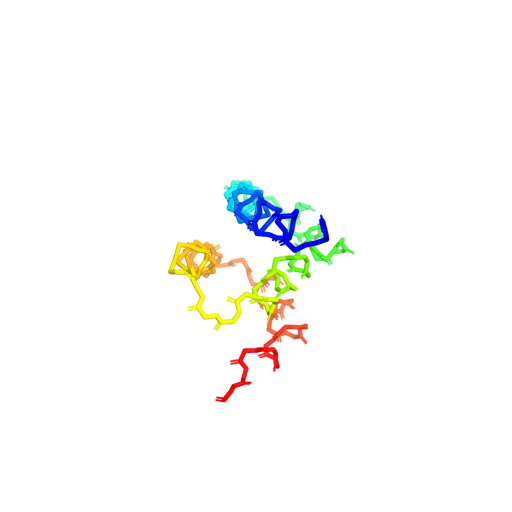8 -3.622 0.597 1.00 94.81 84 TYR A N 1
ATOM 690 C CA . TYR A 1 84 ? -8.942 -3.157 -0.774 1.00 94.81 84 TYR A CA 1
ATOM 691 C C . TYR A 1 84 ? -7.791 -3.863 -1.494 1.00 94.81 84 TYR A C 1
ATOM 693 O O . TYR A 1 84 ? -7.958 -4.328 -2.620 1.00 94.81 84 TYR A O 1
ATOM 701 N N . PHE A 1 85 ? -6.624 -3.966 -0.853 1.00 92.62 85 PHE A N 1
ATOM 702 C CA . PHE A 1 85 ? -5.476 -4.603 -1.479 1.00 92.62 85 PHE A CA 1
ATOM 703 C C . PHE A 1 85 ? -5.721 -6.092 -1.746 1.00 92.62 85 PHE A C 1
ATOM 705 O O . PHE A 1 85 ? -5.456 -6.566 -2.850 1.00 92.62 85 PHE A O 1
ATOM 712 N N . VAL A 1 86 ? -6.256 -6.817 -0.760 1.00 91.62 86 VAL A N 1
ATOM 713 C CA . VAL A 1 86 ? -6.539 -8.252 -0.889 1.00 91.62 86 VAL A CA 1
ATOM 714 C C . VAL A 1 86 ? -7.561 -8.506 -1.998 1.00 91.62 86 VAL A C 1
ATOM 716 O O . VAL A 1 86 ? -7.324 -9.338 -2.868 1.00 91.62 86 VAL A O 1
ATOM 719 N N . GLU A 1 87 ? -8.657 -7.752 -2.024 1.00 94.19 87 GLU A N 1
ATOM 720 C CA . GLU A 1 87 ? -9.727 -7.920 -3.014 1.00 94.19 87 GLU A CA 1
ATOM 721 C C . GLU A 1 87 ? -9.270 -7.642 -4.454 1.00 94.19 87 GLU A C 1
ATOM 723 O O . GLU A 1 87 ? -9.776 -8.268 -5.382 1.00 94.19 87 GLU A O 1
ATOM 728 N N . ASN A 1 88 ? -8.322 -6.718 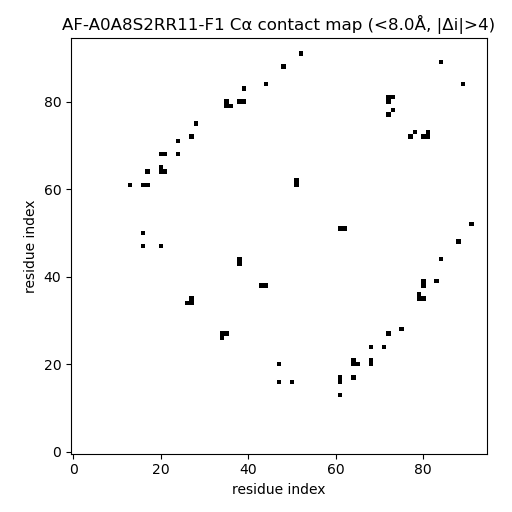-4.654 1.00 94.00 88 ASN A N 1
ATOM 729 C CA . ASN A 1 88 ? -7.953 -6.240 -5.992 1.00 94.00 88 ASN A CA 1
ATOM 730 C C . ASN A 1 88 ? -6.624 -6.796 -6.519 1.00 94.00 88 ASN A C 1
ATOM 732 O O . ASN A 1 88 ? -6.423 -6.814 -7.732 1.00 94.00 88 ASN A O 1
ATOM 736 N N . PHE A 1 89 ? -5.705 -7.221 -5.646 1.00 90.88 89 PHE A N 1
ATOM 737 C CA . PHE A 1 89 ? -4.335 -7.562 -6.048 1.00 90.88 89 PHE A CA 1
ATOM 738 C C . PHE A 1 89 ? -3.838 -8.913 -5.551 1.00 90.88 89 PHE A C 1
ATOM 740 O O . PHE A 1 89 ? -2.812 -9.367 -6.045 1.00 90.88 89 PHE A O 1
ATOM 747 N N . TYR A 1 90 ? -4.519 -9.579 -4.614 1.00 88.69 90 TYR A N 1
ATOM 748 C CA . TYR A 1 90 ? -4.005 -10.817 -4.013 1.00 88.69 90 TYR A CA 1
ATOM 749 C C . TYR A 1 90 ? -3.703 -11.918 -5.041 1.00 88.69 90 TYR A C 1
ATOM 751 O O . TYR A 1 90 ? -2.667 -12.572 -4.948 1.00 88.69 90 TYR A O 1
ATOM 759 N N . SER A 1 91 ? -4.530 -12.051 -6.083 1.00 89.00 91 SER A N 1
ATOM 760 C CA . SER A 1 91 ? -4.322 -13.022 -7.167 1.00 89.00 91 SER A CA 1
ATOM 761 C C . SER A 1 91 ? -3.017 -12.824 -7.944 1.00 89.00 91 SER A C 1
ATOM 763 O O . SER A 1 91 ? -2.538 -13.758 -8.572 1.00 89.00 91 SER A O 1
ATOM 765 N N . GLU A 1 92 ? -2.433 -11.624 -7.918 1.00 84.06 92 GLU A N 1
ATOM 766 C CA . GLU A 1 92 ? -1.143 -11.331 -8.559 1.00 84.06 92 GLU A CA 1
ATOM 767 C C . GLU A 1 92 ? 0.053 -11.845 -7.735 1.00 84.06 92 GLU A C 1
ATOM 769 O O . GLU A 1 92 ? 1.178 -11.893 -8.237 1.00 84.06 92 GLU A O 1
ATOM 774 N N . PHE A 1 93 ? -0.183 -12.206 -6.469 1.00 78.69 93 PHE A N 1
ATOM 775 C CA . PHE A 1 93 ? 0.814 -12.718 -5.526 1.00 78.69 93 PHE A CA 1
ATOM 776 C C . PHE A 1 93 ? 0.618 -14.203 -5.194 1.00 78.69 93 PHE A C 1
ATOM 778 O O . PHE A 1 93 ? 1.496 -14.799 -4.572 1.00 78.69 93 PHE A O 1
ATOM 785 N N . GLU A 1 94 ? -0.488 -14.811 -5.624 1.00 73.81 94 GLU A N 1
ATOM 786 C CA . GLU A 1 94 ? -0.651 -16.263 -5.617 1.00 73.81 94 GLU A CA 1
ATOM 787 C C . GLU A 1 94 ? 0.252 -16.861 -6.712 1.00 73.81 94 GLU A C 1
ATOM 789 O O . GLU A 1 94 ? 0.132 -16.541 -7.897 1.00 73.81 94 GLU A O 1
ATOM 794 N N . SER A 1 95 ? 1.236 -17.669 -6.314 1.00 58.09 95 SER A N 1
ATOM 795 C CA . SER A 1 95 ? 2.174 -18.384 -7.194 1.00 58.09 95 SER A CA 1
ATOM 796 C C . SER A 1 95 ? 2.366 -19.808 -6.711 1.00 58.09 95 SER A C 1
ATOM 798 O O . SER A 1 95 ? 2.551 -19.978 -5.486 1.00 58.09 95 SER A O 1
#

Solvent-accessible surface area (backbone atoms only — not comparable to full-atom values): 5643 Å² total; per-residue (Å²): 128,76,65,65,59,55,58,61,48,51,56,54,50,50,54,52,50,51,50,51,50,53,49,51,46,55,55,60,70,67,72,47,65,69,60,55,50,47,42,60,74,67,46,64,60,54,68,56,51,52,54,49,66,76,48,82,84,80,53,70,65,61,52,49,51,51,50,54,42,51,53,47,43,59,72,70,61,46,55,72,61,53,51,51,44,51,78,75,47,42,77,82,71,65,127

Sequence (95 aa):
KKQVFCEDLHECCSFACLGALRFLRKIVGLKDEQYNLAIVRNNYFAPIVDSFKANKRRYNLLNSALIELFEFIRHEDVKILINYFVENFYSEFES

Foldseek 3Di:
DVPVVVVVVLVVVLVVLLVLLVVLLVLVVVVDVVSLVVCLVVVSCVVLLVNCLVVPPDDPPSVVSVVVSVVSCVVSVVVSNVVSCCVPPVVVVDD

Mean predicted aligned error: 7.38 Å

Organism: NCBI:txid392030

InterPro domains:
  IPR006887 Serine/threonine-protein phosphatase 4 regulatory subunit 3-like, central domain [PF04802] (17-94)
  IPR051137 Serine/threonine-protein phosphatase 4 regulatory subunit 3-like [PTHR23318] (14-95)

Secondary structure (DSSP, 8-state):
-TTHHHHHHHHHHHHHHHHHHHHHHHHHTT--HHHHHHHHHTTTTHHHHHHHHHTTTT-HHHHHHHHHHHHHHHHTT-HHHHHHHHHHHGGGT--

Radius of gyration: 14.33 Å; Cα contacts (8 Å, |Δi|>4): 38; chains: 1; bounding box: 31×29×42 Å

pLDDT: mean 80.63, std 17.35, range [29.73, 94.81]